Protein AF-A0AAP3YFH8-F1 (afdb_monomer)

Sequence (45 aa):
MDEAYHTRKQVRSNKYRGITSTGIKIEMYLNSDGTIATAYPLYKK

Organism: Bacillus amyloliquefaciens (NCBI:txid1390)

Secondary structure (DSSP, 8-state):
-HHHHHT-EEEETTEEEEE-TT--EEEEEE-TTS-EEEEEEE---

Foldseek 3Di:
DVQQLVQWDDPDDQWIWGADPVRWIKIFGADPVRHTPDIDTDDDD

Structure (mmCIF, N/CA/C/O backbone):
data_AF-A0AAP3YFH8-F1
#
_entry.id   AF-A0AAP3YFH8-F1
#
loop_
_atom_site.group_PDB
_atom_site.id
_atom_site.type_symbol
_atom_site.label_atom_id
_atom_site.label_alt_id
_atom_site.label_comp_id
_atom_site.label_asym_id
_atom_site.label_entity_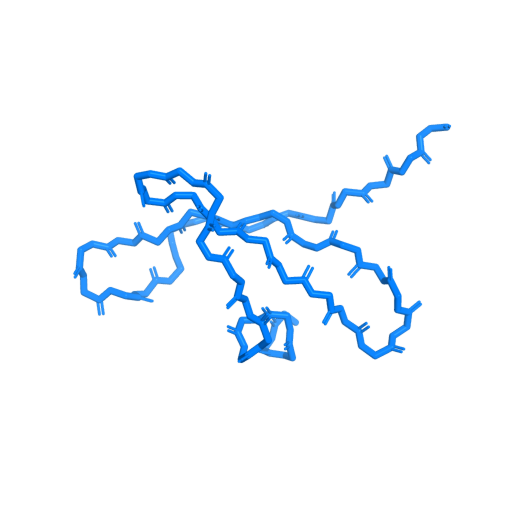id
_atom_site.label_seq_id
_atom_site.pdbx_PDB_ins_code
_atom_site.Cartn_x
_atom_site.Cartn_y
_atom_site.Cartn_z
_atom_site.occupancy
_atom_site.B_iso_or_equiv
_atom_site.auth_seq_id
_atom_site.auth_comp_id
_atom_site.auth_asym_id
_atom_site.auth_atom_id
_atom_site.pdbx_PDB_model_num
ATOM 1 N N . MET A 1 1 ? -7.743 -5.006 -0.971 1.00 69.19 1 MET A N 1
ATOM 2 C CA . MET A 1 1 ? -6.499 -4.211 -1.120 1.00 69.19 1 MET A CA 1
ATOM 3 C C . MET A 1 1 ? -6.533 -3.340 -2.367 1.00 69.19 1 MET A C 1
ATOM 5 O O . MET A 1 1 ? -6.068 -2.212 -2.280 1.00 69.19 1 MET A O 1
ATOM 9 N N . ASP A 1 2 ? -7.138 -3.811 -3.460 1.00 84.19 2 ASP A N 1
ATOM 10 C CA . ASP A 1 2 ? -7.298 -3.063 -4.717 1.00 84.19 2 ASP A CA 1
ATOM 11 C C . ASP A 1 2 ? -7.860 -1.647 -4.542 1.00 84.19 2 ASP A C 1
ATOM 13 O O . ASP A 1 2 ? -7.246 -0.678 -4.974 1.00 84.19 2 ASP A O 1
ATOM 17 N N . GLU A 1 3 ? -8.959 -1.485 -3.802 1.00 87.31 3 GLU A N 1
ATOM 18 C CA . GLU A 1 3 ? -9.551 -0.161 -3.549 1.00 87.31 3 GLU A CA 1
ATOM 19 C C . GLU A 1 3 ? -8.565 0.824 -2.906 1.00 87.31 3 GLU A C 1
ATOM 21 O O . GLU A 1 3 ? -8.455 1.986 -3.304 1.00 87.31 3 GLU A O 1
ATOM 26 N N . ALA A 1 4 ? -7.803 0.352 -1.918 1.00 90.25 4 ALA A N 1
ATOM 27 C CA . ALA A 1 4 ? -6.805 1.171 -1.251 1.00 90.25 4 ALA A CA 1
ATOM 28 C C . ALA A 1 4 ? -5.616 1.466 -2.174 1.00 90.25 4 ALA A C 1
ATOM 30 O O . ALA A 1 4 ? -5.018 2.532 -2.072 1.00 90.25 4 ALA A O 1
ATOM 31 N N . TYR A 1 5 ? -5.272 0.553 -3.084 1.00 90.75 5 TYR A N 1
ATOM 32 C CA . TYR A 1 5 ? -4.237 0.792 -4.083 1.00 90.75 5 TYR A CA 1
ATOM 33 C C . TYR A 1 5 ? -4.682 1.851 -5.098 1.00 90.75 5 TYR A C 1
ATOM 35 O O . TYR A 1 5 ? -3.923 2.776 -5.37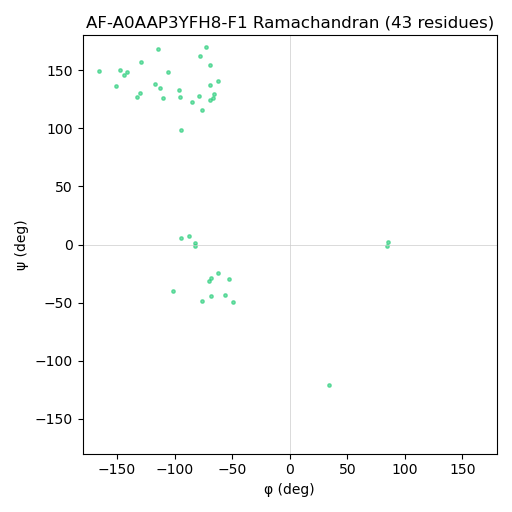8 1.00 90.75 5 TYR A O 1
ATOM 43 N N . HIS A 1 6 ? -5.915 1.795 -5.600 1.00 92.31 6 HIS A N 1
ATOM 44 C CA . HIS A 1 6 ? -6.436 2.788 -6.547 1.00 92.31 6 HIS A CA 1
ATOM 45 C C . HIS A 1 6 ? -6.634 4.180 -5.932 1.00 92.31 6 HIS A C 1
ATOM 47 O O . HIS A 1 6 ? -6.475 5.183 -6.621 1.00 92.31 6 HIS A O 1
ATOM 53 N N . THR A 1 7 ? -6.911 4.261 -4.629 1.00 90.62 7 THR A N 1
ATOM 54 C CA . THR A 1 7 ? -7.049 5.535 -3.894 1.00 90.62 7 THR A CA 1
ATOM 55 C C . THR A 1 7 ? -5.758 5.989 -3.208 1.00 90.62 7 THR A C 1
ATOM 57 O O . THR A 1 7 ? -5.761 6.970 -2.453 1.00 90.62 7 THR A O 1
ATOM 60 N N . ARG A 1 8 ? -4.646 5.275 -3.427 1.00 93.44 8 ARG A N 1
ATOM 61 C CA . ARG A 1 8 ? -3.396 5.507 -2.704 1.00 93.44 8 ARG A CA 1
ATOM 62 C C . ARG A 1 8 ? -2.848 6.905 -2.966 1.00 93.44 8 ARG A C 1
ATOM 64 O O . ARG A 1 8 ? -2.820 7.393 -4.092 1.00 93.44 8 ARG A O 1
ATOM 71 N N . LYS A 1 9 ? -2.315 7.518 -1.916 1.00 94.88 9 LYS A N 1
ATOM 72 C CA . LYS A 1 9 ? -1.538 8.755 -1.993 1.00 94.88 9 LYS A CA 1
ATOM 73 C C . LYS A 1 9 ? -0.126 8.490 -1.510 1.00 94.88 9 LYS A C 1
ATOM 75 O O . LYS A 1 9 ? 0.068 7.773 -0.526 1.00 94.88 9 LYS A O 1
ATOM 80 N N . GLN A 1 10 ? 0.854 9.055 -2.202 1.00 95.00 10 GLN A N 1
ATOM 81 C CA . GLN A 1 10 ? 2.245 8.959 -1.781 1.00 95.00 10 GLN A CA 1
ATOM 82 C C . GLN A 1 10 ? 2.420 9.713 -0.462 1.00 95.00 10 GLN A C 1
ATOM 84 O O . GLN A 1 10 ? 1.984 10.854 -0.323 1.00 95.00 10 GLN A O 1
ATOM 89 N N . VAL A 1 11 ? 3.026 9.050 0.520 1.00 93.31 11 VAL A N 1
ATOM 90 C CA . VAL A 1 11 ? 3.329 9.635 1.834 1.00 93.31 11 VAL A CA 1
ATOM 91 C C . VAL A 1 11 ? 4.805 10.023 1.907 1.00 93.31 11 VAL A C 1
ATOM 93 O O . VAL A 1 11 ? 5.139 11.067 2.458 1.00 93.31 11 VAL A O 1
ATOM 96 N N . ARG A 1 12 ? 5.690 9.180 1.360 1.00 91.62 12 ARG A N 1
ATOM 97 C CA . ARG A 1 12 ? 7.150 9.377 1.280 1.00 91.62 12 ARG A CA 1
ATOM 98 C C . ARG A 1 12 ? 7.733 8.384 0.289 1.00 91.62 12 ARG A C 1
ATOM 100 O O . ARG A 1 12 ? 7.234 7.278 0.280 1.00 91.62 12 ARG A O 1
ATOM 107 N N . SER A 1 13 ? 8.823 8.700 -0.416 1.00 92.00 13 SER A N 1
ATOM 108 C CA . SER A 1 13 ? 9.599 7.736 -1.231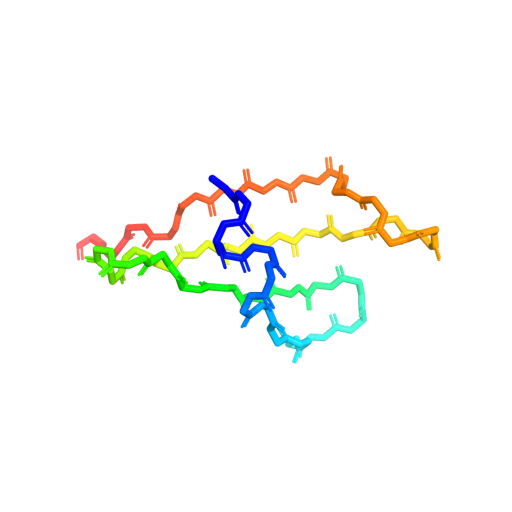 1.00 92.00 13 SER A CA 1
ATOM 109 C C . SER A 1 13 ? 8.716 6.651 -1.891 1.00 92.00 13 SER A C 1
ATOM 111 O O . SER A 1 13 ? 7.761 6.986 -2.586 1.00 92.00 13 SER A O 1
ATOM 113 N N . ASN A 1 14 ? 8.947 5.372 -1.605 1.00 94.00 14 ASN A N 1
ATOM 114 C CA . ASN A 1 14 ? 8.151 4.238 -2.070 1.00 94.00 14 ASN A CA 1
ATOM 115 C C . ASN A 1 14 ? 6.948 3.878 -1.172 1.00 94.00 14 ASN A C 1
ATOM 117 O O . ASN A 1 14 ? 6.305 2.857 -1.392 1.00 94.00 14 ASN A O 1
ATOM 121 N N . LYS A 1 15 ? 6.642 4.694 -0.162 1.00 96.25 15 LYS A N 1
ATOM 122 C CA . LYS A 1 15 ? 5.566 4.530 0.818 1.00 96.25 15 LYS A CA 1
ATOM 123 C C . LYS A 1 15 ? 4.304 5.289 0.410 1.00 96.25 15 LYS A C 1
ATOM 125 O O . LYS A 1 15 ? 4.302 6.511 0.231 1.00 96.25 15 LYS A O 1
ATOM 130 N N . TYR A 1 16 ? 3.192 4.569 0.390 1.00 96.19 16 TYR A N 1
ATOM 131 C CA . TYR A 1 16 ? 1.872 5.051 0.013 1.00 96.19 16 TYR A CA 1
ATOM 132 C C . TYR A 1 16 ? 0.840 4.692 1.078 1.00 96.19 16 TYR A C 1
ATOM 134 O O . TYR A 1 16 ? 1.004 3.751 1.857 1.00 96.19 16 TYR A O 1
ATOM 142 N N . ARG A 1 1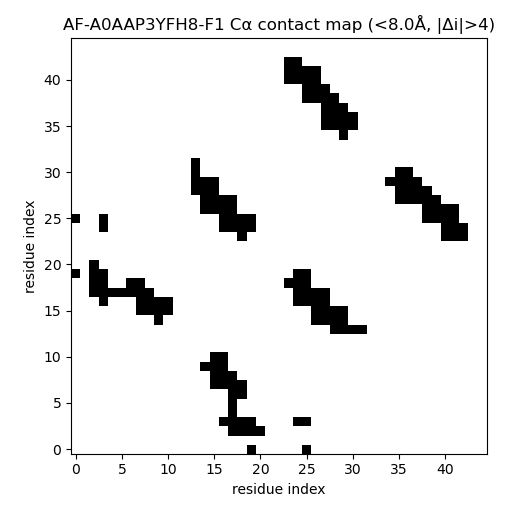7 ? -0.253 5.455 1.106 1.00 95.94 17 ARG A N 1
ATOM 143 C CA . ARG A 1 17 ? -1.395 5.185 1.975 1.00 95.94 17 ARG A CA 1
ATOM 144 C C . ARG A 1 17 ? -2.693 5.282 1.199 1.00 95.94 17 ARG A C 1
ATOM 146 O O . ARG A 1 17 ? -2.962 6.305 0.575 1.00 95.94 17 ARG A O 1
ATOM 153 N N . GLY A 1 18 ? -3.485 4.226 1.285 1.00 94.69 18 GLY A N 1
ATOM 154 C CA . GLY A 1 18 ? -4.822 4.129 0.718 1.00 94.69 18 GLY A CA 1
ATOM 155 C C . GLY A 1 18 ? -5.888 4.005 1.792 1.00 94.69 18 GLY A C 1
ATOM 156 O O . GLY A 1 18 ? -5.584 3.771 2.966 1.00 94.69 18 GLY A O 1
ATOM 157 N N . ILE A 1 19 ? -7.143 4.157 1.385 1.00 93.69 19 ILE A N 1
ATOM 158 C CA . ILE A 1 19 ? -8.304 3.950 2.249 1.00 93.69 19 ILE A CA 1
ATOM 159 C C . ILE A 1 19 ? -9.263 3.023 1.505 1.00 93.69 19 ILE A C 1
ATOM 161 O O . ILE A 1 19 ? -9.535 3.220 0.326 1.00 93.69 19 ILE A O 1
ATOM 165 N N . THR A 1 20 ? -9.723 1.980 2.183 1.00 91.00 20 THR A N 1
ATOM 166 C CA . THR A 1 20 ? -10.780 1.094 1.666 1.00 91.00 20 THR A CA 1
ATOM 167 C C . THR A 1 20 ? -12.152 1.749 1.818 1.00 91.00 20 THR A C 1
ATOM 169 O O . THR A 1 20 ? -12.316 2.658 2.632 1.00 91.00 20 THR A O 1
ATOM 172 N N . SER A 1 21 ? -13.159 1.264 1.095 1.00 89.94 21 SER A N 1
ATOM 173 C CA . SER A 1 21 ? -14.554 1.717 1.223 1.00 89.94 21 SER A CA 1
ATOM 174 C C . SER A 1 21 ? -15.096 1.674 2.659 1.00 89.94 21 SER A C 1
ATOM 176 O O . SER A 1 21 ? -15.904 2.517 3.040 1.00 89.94 21 SER A O 1
ATOM 178 N N . THR A 1 22 ? -14.599 0.757 3.493 1.00 89.62 22 THR A N 1
ATOM 179 C CA . THR A 1 22 ? -14.970 0.628 4.914 1.00 89.62 22 THR A CA 1
ATOM 180 C C . THR A 1 22 ? -14.214 1.583 5.845 1.00 89.62 22 THR A C 1
ATOM 182 O O . THR A 1 22 ? -14.401 1.553 7.059 1.00 89.62 22 THR A O 1
ATOM 185 N N . GLY A 1 23 ? -13.338 2.438 5.307 1.00 89.81 23 GLY A N 1
ATOM 186 C CA . GLY A 1 23 ? -12.559 3.410 6.076 1.00 89.81 23 GLY A CA 1
ATOM 187 C C . GLY A 1 23 ? -11.256 2.863 6.667 1.00 89.81 23 GLY A C 1
ATOM 188 O O . GLY A 1 23 ? -10.520 3.612 7.318 1.00 89.81 23 GLY A O 1
ATOM 189 N N . ILE A 1 24 ? -10.911 1.592 6.419 1.00 91.38 24 ILE A N 1
ATOM 190 C CA . ILE A 1 24 ? -9.634 1.019 6.867 1.00 91.38 24 ILE A CA 1
ATOM 191 C C . ILE A 1 24 ? -8.501 1.653 6.063 1.00 91.38 24 ILE A C 1
ATOM 193 O O . ILE A 1 24 ? -8.488 1.603 4.829 1.00 91.38 24 ILE A O 1
ATOM 19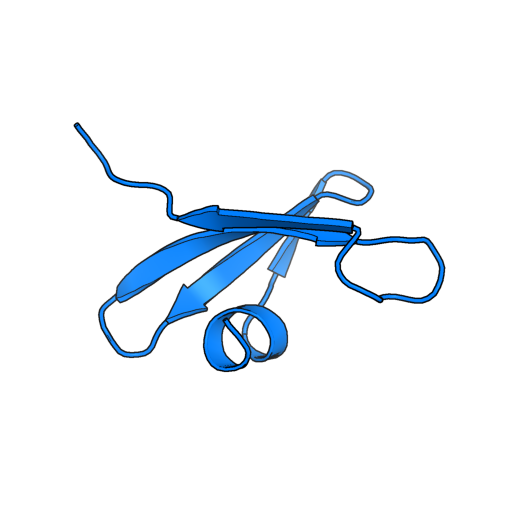7 N N . LYS A 1 25 ? -7.531 2.230 6.777 1.00 93.81 25 LYS A N 1
ATOM 198 C CA . LYS A 1 25 ? -6.304 2.774 6.192 1.00 93.81 25 LYS A CA 1
ATOM 199 C C . LYS A 1 25 ? -5.342 1.634 5.905 1.00 93.81 25 LYS A C 1
ATOM 201 O O . LYS A 1 25 ? -5.026 0.864 6.805 1.00 93.81 25 LYS A O 1
ATOM 206 N N . ILE A 1 26 ? -4.842 1.566 4.680 1.00 94.25 26 ILE A N 1
ATOM 207 C CA . ILE A 1 26 ? -3.807 0.611 4.285 1.00 94.25 26 ILE A CA 1
ATOM 208 C C . ILE A 1 26 ? -2.525 1.385 4.036 1.00 94.25 26 ILE A C 1
ATOM 210 O O . ILE A 1 26 ? -2.512 2.341 3.258 1.00 94.25 26 ILE A O 1
ATOM 214 N N . GLU A 1 27 ? -1.455 0.969 4.693 1.00 95.56 27 GLU A N 1
ATOM 215 C CA . GLU A 1 27 ? -0.107 1.424 4.390 1.00 95.56 27 GLU A CA 1
ATOM 216 C C . GLU A 1 27 ? 0.553 0.410 3.463 1.00 95.56 27 GLU A C 1
ATOM 218 O O . GLU A 1 27 ? 0.446 -0.795 3.683 1.00 95.56 27 GLU A O 1
ATOM 223 N N . MET A 1 28 ? 1.185 0.893 2.399 1.00 95.31 28 MET A N 1
ATOM 224 C CA . MET A 1 28 ? 1.792 0.035 1.388 1.00 95.31 28 MET A CA 1
ATOM 225 C C . MET A 1 28 ? 3.110 0.610 0.886 1.00 95.31 28 MET A C 1
ATOM 227 O O . MET A 1 28 ? 3.277 1.827 0.810 1.00 95.31 28 MET A O 1
ATOM 231 N N . TYR A 1 29 ? 4.026 -0.276 0.520 1.00 95.94 29 TYR A N 1
ATOM 232 C CA . TYR A 1 29 ? 5.263 0.056 -0.169 1.00 95.94 29 TYR A CA 1
ATOM 233 C C . TYR A 1 29 ? 5.209 -0.508 -1.578 1.00 95.94 29 TYR A C 1
ATOM 235 O O . TYR A 1 29 ? 4.805 -1.657 -1.767 1.00 95.94 2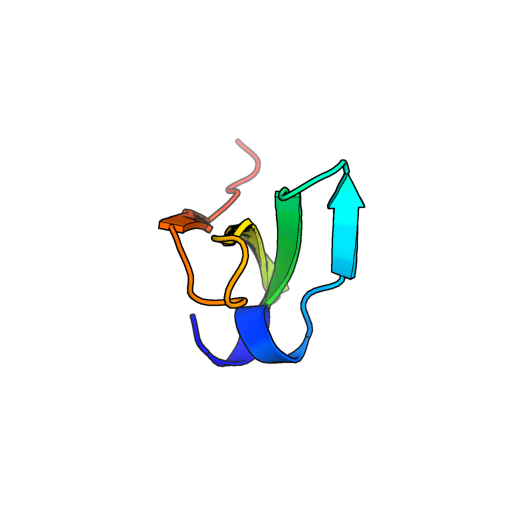9 TYR A O 1
ATOM 243 N N . LEU A 1 30 ? 5.606 0.300 -2.554 1.00 95.25 30 LEU A N 1
ATOM 244 C CA . LEU A 1 30 ? 5.628 -0.098 -3.956 1.00 95.25 30 LEU A CA 1
ATOM 245 C C . LEU A 1 30 ? 7.059 -0.346 -4.430 1.00 95.25 30 LEU A C 1
ATOM 247 O O . LEU A 1 30 ? 8.001 0.299 -3.966 1.00 95.25 30 LEU A O 1
ATOM 251 N N . ASN A 1 31 ? 7.210 -1.269 -5.370 1.00 95.50 31 ASN A N 1
ATOM 252 C CA . ASN A 1 31 ? 8.424 -1.411 -6.161 1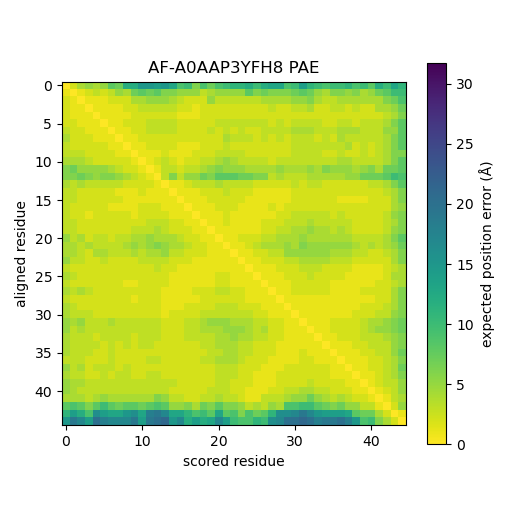.00 95.50 31 ASN A CA 1
ATOM 253 C C . ASN A 1 31 ? 8.529 -0.261 -7.179 1.00 95.50 31 ASN A C 1
ATOM 255 O O . ASN A 1 31 ? 7.582 0.504 -7.383 1.00 95.50 31 ASN A O 1
ATOM 259 N N . SER A 1 32 ? 9.681 -0.134 -7.839 1.00 93.56 32 SER A N 1
ATOM 260 C CA . SER A 1 32 ? 9.914 0.892 -8.869 1.00 93.56 32 SER A CA 1
ATOM 261 C C . SER A 1 32 ? 8.988 0.768 -10.084 1.00 93.56 32 SER A C 1
ATOM 263 O O . SER A 1 32 ? 8.720 1.768 -10.741 1.00 93.56 32 SER A O 1
ATOM 265 N N . ASP A 1 33 ? 8.468 -0.430 -10.355 1.00 94.25 33 ASP A N 1
ATOM 266 C CA . ASP A 1 33 ? 7.477 -0.710 -11.402 1.00 94.25 33 ASP A CA 1
ATOM 267 C C . ASP A 1 33 ? 6.026 -0.395 -10.978 1.00 94.25 33 ASP A C 1
ATOM 269 O O . ASP A 1 33 ? 5.092 -0.547 -11.763 1.00 94.25 33 ASP A O 1
ATOM 273 N N . GLY A 1 34 ? 5.819 0.054 -9.734 1.00 90.56 34 GLY A N 1
ATOM 274 C CA . GLY A 1 34 ? 4.510 0.382 -9.177 1.00 90.56 34 GLY A CA 1
ATOM 275 C C . GLY A 1 34 ? 3.735 -0.807 -8.602 1.00 90.56 34 GLY A C 1
ATOM 276 O O . GLY A 1 34 ? 2.649 -0.589 -8.052 1.00 90.56 34 GLY A O 1
ATOM 277 N N . THR A 1 35 ? 4.265 -2.033 -8.670 1.00 93.88 35 THR A N 1
ATOM 278 C CA . THR A 1 35 ? 3.672 -3.206 -8.009 1.00 93.88 35 THR A CA 1
ATOM 279 C C . THR A 1 35 ? 3.799 -3.107 -6.490 1.00 93.88 35 THR A C 1
ATOM 281 O O . THR A 1 35 ? 4.666 -2.411 -5.959 1.00 93.88 35 THR A O 1
ATOM 284 N N . ILE A 1 36 ? 2.906 -3.775 -5.760 1.00 93.31 36 ILE A N 1
ATOM 285 C CA . ILE A 1 36 ? 2.921 -3.764 -4.294 1.00 93.31 36 ILE A CA 1
ATOM 286 C C . ILE A 1 36 ? 4.038 -4.687 -3.803 1.00 93.31 36 ILE A C 1
ATOM 288 O O . ILE A 1 36 ? 3.962 -5.899 -3.978 1.00 93.31 36 ILE A O 1
ATOM 292 N N . ALA A 1 37 ? 5.041 -4.116 -3.137 1.00 95.44 37 ALA A N 1
ATOM 293 C CA . ALA A 1 37 ? 6.062 -4.878 -2.428 1.00 95.44 37 ALA A CA 1
ATOM 294 C C . ALA A 1 37 ? 5.505 -5.421 -1.106 1.00 95.44 37 ALA A C 1
ATOM 296 O O . ALA A 1 37 ? 5.630 -6.600 -0.795 1.00 95.44 37 ALA A O 1
ATOM 297 N N . THR A 1 38 ? 4.862 -4.549 -0.323 1.00 94.56 38 THR A N 1
ATOM 298 C CA . THR A 1 38 ? 4.197 -4.909 0.938 1.00 94.56 38 THR A CA 1
ATOM 299 C C . THR A 1 38 ? 2.974 -4.029 1.166 1.00 94.56 38 THR A C 1
ATOM 301 O O . THR A 1 38 ? 2.946 -2.873 0.743 1.00 94.56 38 THR A O 1
ATOM 304 N N . ALA A 1 39 ? 1.959 -4.557 1.850 1.00 94.44 39 ALA A N 1
ATOM 305 C CA . ALA A 1 39 ? 0.791 -3.790 2.267 1.00 94.44 39 ALA A CA 1
ATOM 306 C C . ALA A 1 39 ? 0.186 -4.372 3.546 1.00 94.44 39 ALA A C 1
ATOM 308 O O . ALA A 1 39 ? 0.024 -5.586 3.663 1.00 94.44 39 ALA A O 1
ATOM 309 N N . TYR A 1 40 ? -0.176 -3.509 4.493 1.00 93.44 40 TYR A N 1
ATOM 310 C CA . TYR A 1 40 ? -0.810 -3.915 5.744 1.00 93.44 40 TYR A CA 1
ATOM 311 C C . TYR A 1 40 ? -1.864 -2.903 6.211 1.00 93.44 40 TYR A C 1
ATOM 313 O O . TYR A 1 40 ? -1.726 -1.691 5.997 1.00 93.44 40 TYR A O 1
ATOM 321 N N . PRO A 1 41 ? -2.945 -3.384 6.850 1.00 92.69 41 PRO A N 1
ATOM 322 C CA . PRO A 1 41 ? -3.932 -2.515 7.465 1.00 92.69 41 PRO A CA 1
ATOM 323 C C . PRO A 1 41 ? -3.356 -1.808 8.695 1.00 92.69 41 PRO A C 1
ATOM 325 O O . PRO A 1 41 ? -2.675 -2.405 9.525 1.00 92.69 41 PRO A O 1
ATOM 328 N N . LEU A 1 42 ? -3.663 -0.520 8.821 1.00 90.69 42 LEU A N 1
ATOM 329 C CA . LEU A 1 42 ? -3.381 0.280 10.004 1.00 90.69 42 LEU A CA 1
ATOM 330 C C . LEU A 1 42 ? -4.615 0.285 10.903 1.00 90.69 42 LEU A C 1
ATOM 332 O O . LEU A 1 42 ? -5.542 1.076 10.702 1.00 90.69 42 LEU A O 1
ATOM 336 N N . TYR A 1 43 ? -4.606 -0.568 11.920 1.00 84.25 43 TYR A N 1
ATOM 337 C CA . TYR A 1 43 ? -5.575 -0.496 13.005 1.00 84.25 43 TYR A CA 1
ATOM 338 C C . TYR A 1 43 ? -5.066 0.510 14.037 1.00 84.25 43 TYR A C 1
ATOM 340 O O . TYR A 1 43 ? -3.951 0.378 14.545 1.00 84.25 43 TY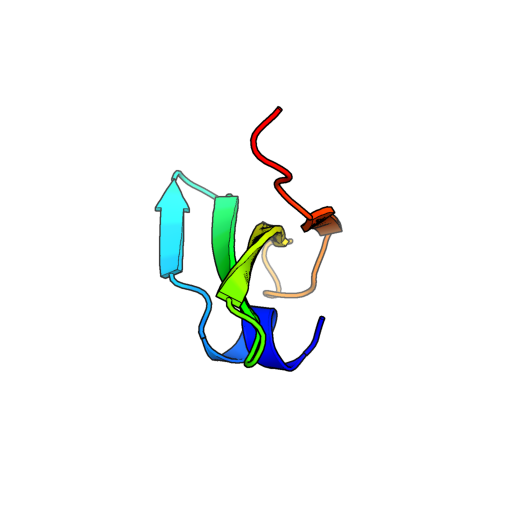R A O 1
ATOM 348 N N . LYS A 1 44 ? -5.857 1.547 14.334 1.00 70.75 44 LYS A N 1
ATOM 349 C CA . LYS A 1 44 ? -5.615 2.309 15.561 1.00 70.75 44 LYS A CA 1
ATOM 350 C C . LYS A 1 44 ? -5.929 1.374 16.729 1.00 70.75 44 LYS A C 1
ATOM 352 O O . LYS A 1 44 ? -6.993 0.762 16.728 1.00 70.75 44 LYS A O 1
ATOM 357 N N . LYS A 1 45 ? -4.968 1.235 17.640 1.00 60.56 45 LYS A N 1
ATOM 358 C CA . LYS A 1 45 ? -5.160 0.558 18.921 1.00 60.56 45 LYS A CA 1
ATOM 359 C C . LYS A 1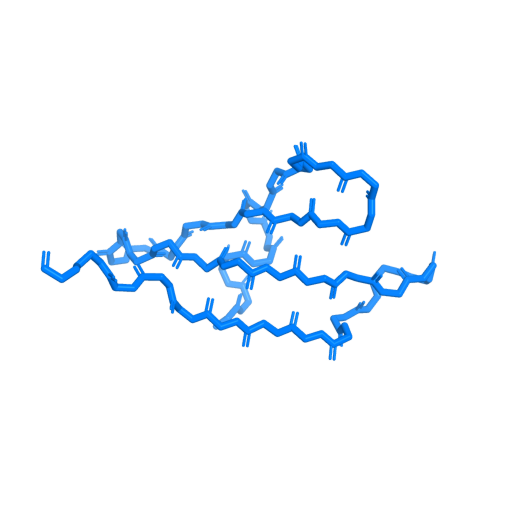 45 ? -6.128 1.353 19.791 1.00 60.56 45 LYS A C 1
ATOM 361 O O . LYS A 1 45 ? -6.139 2.598 19.631 1.00 60.56 45 LYS A O 1
#

Solvent-accessible surface area (backbone atoms only — not comparable to full-atom values): 2686 Å² total; per-residue (Å²): 110,66,60,16,61,78,58,44,41,82,76,48,94,56,34,30,40,14,45,33,98,87,65,51,37,31,43,34,33,40,45,97,88,67,48,78,70,46,74,47,77,59,76,83,129

Nearest PDB structures (foldseek):
  2hxc-assembly1_A  TM=7.339E-01  e=2.990E-01  Alcaligenes faecalis
  2lra-assembly1_A  TM=6.081E-01  e=4.609E-01  Mycobacterium tuberculosis
  8xwg-assembly1_A  TM=6.127E-01  e=2.301E+00  Borreliella burgdorferi
  8f5o-assembly1_E  TM=6.383E-01  e=4.014E+00  Leishmania tarentolae
  6kk9-assembly2_B  TM=4.754E-01  e=2.946E+00  Borreliella burgdorferi

Radius of gyration: 9.83 Å; Cα contacts (8 Å, |Δi|>4): 82; chains: 1; bounding box: 25×14×30 Å

Mean predicted aligned error: 3.32 Å

pLDDT: mean 91.01, std 7.12, range [60.56, 96.25]

InterPro domains:
  IPR029501 Bacterial EndoU nuclease [PF14436] (2-42)